Protein AF-A0AB74M6E4-F1 (afdb_monomer_lite)

pLDDT: mean 89.91, std 9.23, range [60.78, 97.25]

Radius of gyration: 11.77 Å; chains: 1; bounding box: 26×28×24 Å

Structure (mmCIF, N/CA/C/O backbone):
data_AF-A0AB74M6E4-F1
#
_entry.id   AF-A0AB74M6E4-F1
#
loop_
_atom_site.group_PDB
_atom_site.id
_atom_site.type_symbol
_atom_site.label_atom_id
_atom_site.label_alt_id
_atom_site.label_comp_id
_atom_site.label_asym_id
_atom_site.label_entity_id
_atom_site.label_seq_id
_atom_site.pdbx_PDB_ins_code
_atom_site.Cartn_x
_atom_site.Cartn_y
_atom_site.Cartn_z
_atom_site.occupancy
_atom_site.B_iso_or_equiv
_atom_site.auth_seq_id
_atom_site.auth_comp_id
_atom_site.auth_asym_id
_atom_site.auth_atom_id
_atom_site.pdbx_PDB_model_num
ATOM 1 N N . LEU A 1 1 ? -8.901 -6.040 -12.230 1.00 60.78 1 LEU A N 1
ATOM 2 C CA . LEU A 1 1 ? -9.590 -4.781 -11.872 1.00 60.78 1 LEU A CA 1
ATOM 3 C C . LEU A 1 1 ? -8.525 -3.806 -11.398 1.00 60.78 1 LEU A C 1
ATOM 5 O O . LEU A 1 1 ? -7.735 -4.194 -10.550 1.00 60.78 1 LEU A O 1
ATOM 9 N N . VAL A 1 2 ? -8.473 -2.600 -11.958 1.00 60.94 2 VAL A N 1
ATOM 10 C CA . VAL A 1 2 ? -7.578 -1.534 -11.485 1.00 60.94 2 VAL A CA 1
ATOM 11 C C . VAL A 1 2 ? -8.467 -0.437 -10.910 1.00 60.94 2 VAL A C 1
ATOM 13 O O . VAL A 1 2 ? -9.379 0.023 -11.594 1.00 60.94 2 VAL A O 1
ATOM 16 N N . LEU A 1 3 ? -8.249 -0.069 -9.646 1.00 64.06 3 LEU A N 1
ATOM 17 C CA . LEU A 1 3 ? -8.989 0.990 -8.958 1.00 64.06 3 LEU A CA 1
ATOM 18 C C . LEU A 1 3 ? -8.056 2.185 -8.749 1.00 64.06 3 LEU A C 1
ATOM 20 O O . LEU A 1 3 ? -6.992 2.034 -8.154 1.00 64.06 3 LEU A O 1
ATOM 24 N N . LEU A 1 4 ? -8.462 3.365 -9.222 1.00 67.50 4 LEU A N 1
ATOM 25 C CA . LEU A 1 4 ? -7.747 4.619 -8.992 1.00 67.50 4 LEU A CA 1
ATOM 26 C C . LEU A 1 4 ? -8.505 5.454 -7.957 1.00 67.50 4 LEU A C 1
ATOM 28 O O . LEU A 1 4 ? -9.632 5.880 -8.203 1.00 67.50 4 LEU A O 1
ATOM 32 N N . GLY A 1 5 ? -7.876 5.703 -6.809 1.00 68.00 5 GLY A N 1
ATOM 33 C CA . GLY A 1 5 ? -8.365 6.640 -5.801 1.00 68.00 5 GLY A CA 1
ATOM 34 C C . GLY A 1 5 ? -7.529 7.916 -5.803 1.00 68.00 5 GLY A C 1
ATOM 35 O O . GLY A 1 5 ? -6.315 7.854 -5.620 1.00 68.00 5 GLY A O 1
ATOM 36 N N . VAL A 1 6 ? -8.167 9.075 -5.977 1.00 74.81 6 VAL A N 1
ATOM 37 C CA . VAL A 1 6 ? -7.516 10.387 -5.837 1.00 74.81 6 VAL A CA 1
ATOM 38 C C . VAL A 1 6 ? -8.041 11.060 -4.579 1.00 74.81 6 VAL A C 1
ATOM 40 O O . VAL A 1 6 ? -9.248 11.165 -4.379 1.00 74.81 6 VAL A O 1
ATOM 43 N N . CYS A 1 7 ? -7.135 11.541 -3.732 1.00 71.12 7 CYS A N 1
ATOM 44 C CA . CYS A 1 7 ? -7.495 12.313 -2.553 1.00 71.12 7 CYS A CA 1
ATOM 45 C C . CYS A 1 7 ? -6.677 13.604 -2.471 1.00 71.12 7 CYS A C 1
ATOM 47 O O . CYS A 1 7 ? -5.455 13.589 -2.630 1.00 71.12 7 CYS A O 1
ATOM 49 N N . THR A 1 8 ? -7.353 14.709 -2.161 1.00 74.50 8 THR A N 1
ATOM 50 C CA . THR A 1 8 ? -6.751 16.006 -1.853 1.00 74.50 8 THR A CA 1
ATOM 51 C C . THR A 1 8 ? -6.907 16.307 -0.356 1.00 74.50 8 THR A C 1
ATOM 53 O O . THR A 1 8 ? -7.945 16.033 0.244 1.00 74.50 8 THR A O 1
ATOM 56 N N . GLY A 1 9 ? -5.853 16.829 0.282 1.00 75.38 9 GLY A N 1
ATOM 57 C CA . GLY A 1 9 ? -5.856 17.186 1.708 1.00 75.38 9 GLY A CA 1
ATOM 58 C C . GLY A 1 9 ? -4.722 16.562 2.529 1.00 75.38 9 GLY A C 1
ATOM 59 O O . GLY A 1 9 ? -3.946 15.735 2.049 1.00 75.38 9 GLY A O 1
ATOM 60 N N . SER A 1 10 ? -4.596 16.991 3.787 1.00 77.69 10 SER A N 1
ATOM 61 C CA . SER A 1 10 ? -3.563 16.502 4.706 1.00 77.69 10 SER A CA 1
ATOM 62 C C . SER A 1 10 ? -3.924 15.131 5.289 1.00 77.69 10 SER A C 1
ATOM 64 O O . SER A 1 10 ? -5.091 14.819 5.516 1.00 77.69 10 SER A O 1
ATOM 66 N N . LYS A 1 11 ? -2.901 14.297 5.537 1.00 82.44 11 LYS A N 1
ATOM 67 C CA . LYS A 1 11 ? -3.034 12.938 6.107 1.00 82.44 11 LYS A CA 1
ATOM 68 C C . LYS A 1 11 ? -3.978 12.004 5.328 1.00 82.44 11 LYS A C 1
ATOM 70 O O . LYS A 1 11 ? -4.492 11.045 5.893 1.00 82.44 11 LYS A O 1
ATOM 75 N N . SER A 1 12 ? -4.181 12.255 4.035 1.00 84.75 12 SER A N 1
ATOM 76 C CA . SER A 1 12 ? -5.093 11.489 3.178 1.00 84.75 12 SER A CA 1
ATOM 77 C C . SER A 1 12 ? -4.819 9.986 3.199 1.00 84.75 12 SER A C 1
ATOM 79 O O . SER A 1 12 ? -5.744 9.208 3.394 1.00 84.75 12 SER A O 1
ATOM 81 N N . VAL A 1 13 ? -3.554 9.570 3.090 1.00 87.50 13 VAL A N 1
ATOM 82 C CA . VAL A 1 13 ? -3.207 8.140 3.114 1.00 87.50 13 VAL A CA 1
ATOM 83 C C . VAL A 1 13 ? -3.617 7.478 4.429 1.00 87.50 13 VAL A C 1
ATOM 85 O O . VAL A 1 13 ? -4.199 6.408 4.401 1.00 87.50 13 VAL A O 1
ATOM 88 N N . GLU A 1 14 ? -3.364 8.116 5.575 1.00 90.19 14 GLU A N 1
ATOM 89 C CA . GLU A 1 14 ? -3.758 7.585 6.891 1.00 90.19 14 GLU A CA 1
ATOM 90 C C . GLU A 1 14 ? -5.284 7.548 7.046 1.00 90.19 14 GLU A C 1
ATOM 92 O O . GLU A 1 14 ? -5.821 6.565 7.546 1.00 90.19 14 GLU A O 1
ATOM 97 N N . ARG A 1 15 ? -5.979 8.588 6.568 1.00 91.19 15 ARG A N 1
ATOM 98 C CA . ARG A 1 15 ? -7.440 8.694 6.641 1.00 91.19 15 ARG A CA 1
ATOM 99 C C . ARG A 1 15 ? -8.151 7.607 5.839 1.00 91.19 15 ARG A C 1
ATOM 101 O O . ARG A 1 15 ? -9.102 7.051 6.359 1.00 91.19 15 ARG A O 1
ATOM 108 N N . TYR A 1 16 ? -7.707 7.349 4.608 1.00 91.25 16 TYR A N 1
ATOM 109 C CA . TYR A 1 16 ? -8.410 6.466 3.668 1.00 91.25 16 TYR A CA 1
ATOM 110 C C . TYR A 1 16 ? -7.850 5.038 3.615 1.00 91.25 16 TYR A C 1
ATOM 112 O O . TYR A 1 16 ? -8.312 4.211 2.827 1.00 91.25 16 TYR A O 1
ATOM 120 N N . LEU A 1 17 ? -6.829 4.726 4.422 1.00 91.81 17 LEU A N 1
ATOM 121 C CA . LEU A 1 17 ? -6.256 3.382 4.473 1.00 91.81 17 LEU A CA 1
ATOM 122 C C . LEU A 1 17 ? -7.295 2.300 4.833 1.00 91.81 17 LEU A C 1
ATOM 124 O O . LEU A 1 17 ? -7.272 1.255 4.179 1.00 91.81 17 LEU A O 1
ATOM 128 N N . PRO A 1 18 ? -8.213 2.499 5.806 1.00 94.12 18 PRO A N 1
ATOM 129 C CA . PRO A 1 18 ? -9.250 1.509 6.115 1.00 94.12 18 PRO A CA 1
ATOM 130 C C . PRO A 1 18 ? -10.165 1.196 4.921 1.00 94.12 18 PRO A C 1
ATOM 132 O O . PRO A 1 18 ? -10.470 0.029 4.654 1.00 94.12 18 PRO A O 1
ATOM 135 N N . GLU A 1 19 ? -10.561 2.216 4.164 1.00 92.56 19 GLU A N 1
ATOM 136 C CA . GLU A 1 19 ? -11.387 2.079 2.966 1.00 92.56 19 GLU A CA 1
ATOM 137 C C . GLU A 1 19 ? -10.627 1.351 1.858 1.00 92.56 19 GLU A C 1
ATOM 139 O O . GLU A 1 19 ? -11.172 0.428 1.254 1.00 92.56 19 GLU A O 1
ATOM 144 N N . VAL A 1 20 ? -9.350 1.687 1.635 1.00 90.81 20 VAL A N 1
ATOM 145 C CA . VAL A 1 20 ? -8.493 0.980 0.668 1.00 90.81 20 VAL A CA 1
ATOM 146 C C . VAL A 1 20 ? -8.399 -0.506 1.009 1.00 90.81 20 VAL A C 1
ATOM 148 O O . VAL A 1 20 ? -8.550 -1.341 0.115 1.00 90.81 20 VAL A O 1
ATOM 151 N N . LYS A 1 21 ? -8.213 -0.863 2.287 1.00 93.69 21 LYS A N 1
ATOM 152 C CA . LYS A 1 21 ? -8.212 -2.271 2.715 1.00 93.69 21 LYS A CA 1
ATOM 153 C C . LYS A 1 21 ? -9.559 -2.938 2.443 1.00 93.69 21 LYS A C 1
ATOM 155 O O . LYS A 1 21 ? -9.608 -3.998 1.827 1.00 93.69 21 LYS A O 1
ATOM 160 N N . THR A 1 22 ? -10.656 -2.291 2.826 1.00 94.62 22 THR A N 1
ATOM 161 C CA . THR A 1 22 ? -12.011 -2.816 2.600 1.00 94.62 22 THR A CA 1
ATOM 162 C C . THR A 1 22 ? -12.262 -3.094 1.117 1.00 94.62 22 THR A C 1
ATOM 164 O O . THR A 1 22 ? -12.647 -4.205 0.752 1.00 94.62 22 THR A O 1
ATOM 167 N N . LEU A 1 23 ? -11.972 -2.122 0.249 1.00 92.31 23 LEU A N 1
ATOM 168 C CA . LEU A 1 23 ? -12.139 -2.252 -1.198 1.00 92.31 23 LEU A CA 1
ATOM 169 C C . LEU A 1 23 ? -11.223 -3.325 -1.790 1.00 92.31 23 LEU A C 1
ATOM 171 O O . LEU A 1 23 ? -11.668 -4.113 -2.622 1.00 92.31 23 LEU A O 1
ATOM 175 N N . THR A 1 24 ? -9.972 -3.402 -1.331 1.00 92.50 24 THR A N 1
ATOM 176 C CA . THR A 1 24 ? -9.029 -4.435 -1.780 1.00 92.50 24 THR A CA 1
ATOM 177 C C . THR A 1 24 ? -9.557 -5.830 -1.451 1.00 92.50 24 THR A C 1
ATOM 179 O O . THR A 1 24 ? -9.537 -6.707 -2.313 1.00 92.50 24 THR A O 1
ATOM 182 N N . ARG A 1 25 ? -10.110 -6.027 -0.247 1.00 94.19 25 ARG A N 1
ATOM 183 C CA . ARG A 1 25 ? -10.690 -7.310 0.166 1.00 94.19 25 ARG A CA 1
ATOM 184 C C . ARG A 1 25 ? -11.935 -7.668 -0.637 1.00 94.19 25 ARG A C 1
ATOM 186 O O . ARG A 1 25 ? -12.066 -8.810 -1.069 1.00 94.19 25 ARG A O 1
ATOM 193 N N . LEU A 1 26 ? -12.826 -6.700 -0.859 1.00 94.38 26 LEU A N 1
ATOM 194 C CA . LEU A 1 26 ? -14.026 -6.883 -1.683 1.00 94.38 26 LEU A CA 1
ATOM 195 C C . LEU A 1 26 ? -13.676 -7.236 -3.135 1.00 94.38 26 LEU A C 1
ATOM 197 O O . LEU A 1 26 ? -14.381 -8.021 -3.759 1.00 94.38 26 LEU A O 1
ATOM 201 N N . ALA A 1 27 ? -12.559 -6.719 -3.647 1.00 91.69 27 ALA A N 1
ATOM 202 C CA . ALA A 1 27 ? -12.022 -7.079 -4.956 1.00 91.69 27 ALA A CA 1
ATOM 203 C C . ALA A 1 27 ? -11.287 -8.441 -4.978 1.00 91.69 27 ALA A C 1
ATOM 205 O O . ALA A 1 27 ? -10.754 -8.822 -6.020 1.00 91.69 27 ALA A O 1
ATOM 206 N N . GLY A 1 28 ? -11.228 -9.170 -3.856 1.00 94.00 28 GLY A N 1
ATOM 207 C CA . GLY A 1 28 ? -10.521 -10.451 -3.727 1.00 94.00 28 GLY A CA 1
ATOM 208 C C . GLY A 1 28 ? -9.001 -10.330 -3.551 1.00 94.00 28 GLY A C 1
ATOM 209 O O . GLY A 1 28 ? -8.295 -11.340 -3.569 1.00 94.00 28 GLY A O 1
ATOM 210 N N . GLY A 1 29 ? -8.480 -9.114 -3.376 1.00 92.56 29 GLY A N 1
ATOM 211 C CA . GLY A 1 29 ? -7.068 -8.854 -3.118 1.00 92.56 29 GLY A CA 1
ATOM 212 C C . GLY A 1 29 ? -6.663 -9.225 -1.690 1.00 92.56 29 GLY A C 1
ATOM 213 O O . GLY A 1 29 ? -7.441 -9.097 -0.747 1.00 92.56 29 GLY A O 1
ATOM 214 N N . ARG A 1 30 ? -5.413 -9.674 -1.525 1.00 94.81 30 ARG A N 1
ATOM 215 C CA . ARG A 1 30 ? -4.817 -9.986 -0.207 1.00 94.81 30 ARG A CA 1
ATOM 216 C C . ARG A 1 30 ? -3.890 -8.891 0.316 1.00 94.81 30 ARG A C 1
ATOM 218 O O . ARG A 1 30 ? -3.495 -8.907 1.478 1.00 94.81 30 ARG A O 1
ATOM 225 N N . TRP A 1 31 ? -3.505 -7.972 -0.558 1.00 94.88 31 TRP A N 1
ATOM 226 C CA . TRP A 1 31 ? -2.580 -6.894 -0.260 1.00 94.88 31 TRP A CA 1
ATOM 227 C C . TRP A 1 31 ? -2.783 -5.743 -1.243 1.00 94.88 31 TRP A C 1
ATOM 229 O O . TRP A 1 31 ? -3.356 -5.932 -2.317 1.00 94.88 31 TRP A O 1
ATOM 239 N N . ALA A 1 32 ? -2.309 -4.563 -0.855 1.00 92.94 32 ALA A N 1
ATOM 240 C CA . ALA A 1 32 ? -2.273 -3.367 -1.687 1.00 92.94 32 ALA A CA 1
ATOM 241 C C . ALA A 1 32 ? -0.851 -2.793 -1.712 1.00 92.94 32 ALA A C 1
ATOM 243 O O . ALA A 1 32 ? -0.149 -2.842 -0.699 1.00 92.94 32 ALA A O 1
ATOM 244 N N . GLU A 1 33 ? -0.439 -2.248 -2.854 1.00 94.12 33 GLU A N 1
ATOM 245 C CA . GLU A 1 33 ? 0.832 -1.537 -3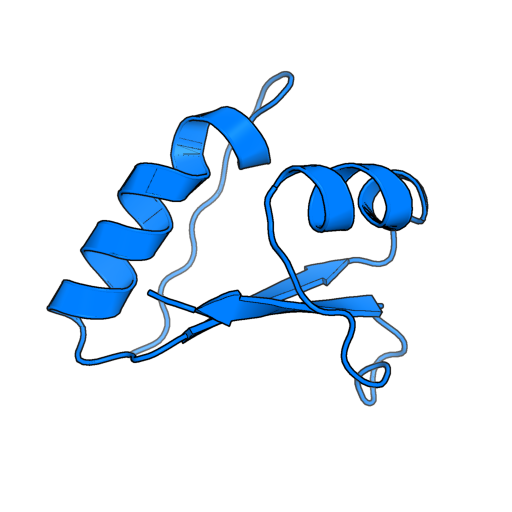.012 1.00 94.12 33 GLU A CA 1
ATOM 246 C C . GLU A 1 33 ? 0.611 -0.037 -3.200 1.00 94.12 33 GLU A C 1
ATOM 248 O O . GLU A 1 33 ? -0.345 0.411 -3.835 1.00 94.12 33 GLU A O 1
ATOM 253 N N . PHE A 1 34 ? 1.517 0.742 -2.620 1.00 92.56 34 PHE A N 1
ATOM 254 C CA . PHE A 1 34 ? 1.584 2.184 -2.756 1.00 92.56 34 PHE A CA 1
ATOM 255 C C . PHE A 1 34 ? 2.935 2.567 -3.354 1.00 92.56 34 PHE A C 1
ATOM 257 O O . PHE A 1 34 ? 3.979 2.315 -2.749 1.00 92.56 34 PHE A O 1
ATOM 264 N N . HIS A 1 35 ? 2.894 3.191 -4.528 1.00 93.62 35 HIS A N 1
ATOM 265 C CA . HIS A 1 35 ? 4.065 3.616 -5.287 1.00 93.62 35 HIS A CA 1
ATOM 266 C C . HIS A 1 35 ? 4.252 5.121 -5.113 1.00 93.62 35 HIS A C 1
ATOM 268 O O . HIS A 1 35 ? 3.316 5.908 -5.285 1.00 93.62 35 HIS A O 1
ATOM 274 N N . THR A 1 36 ? 5.450 5.557 -4.725 1.00 92.31 36 THR A N 1
ATOM 275 C CA . THR A 1 36 ? 5.720 6.984 -4.535 1.00 92.31 36 THR A CA 1
ATOM 276 C C . THR A 1 36 ? 7.184 7.350 -4.733 1.00 92.31 36 THR A C 1
ATOM 278 O O . THR A 1 36 ? 8.083 6.647 -4.294 1.00 92.31 36 THR A O 1
ATOM 281 N 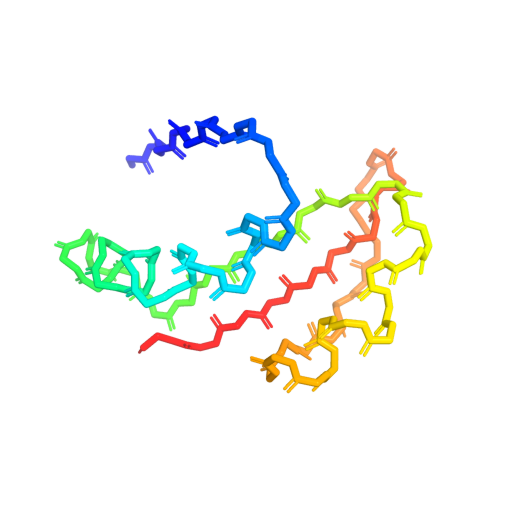N . ALA A 1 37 ? 7.434 8.519 -5.324 1.00 94.38 37 ALA A N 1
ATOM 282 C CA . ALA A 1 37 ? 8.764 9.131 -5.357 1.00 94.38 37 ALA A CA 1
ATOM 283 C C . ALA A 1 37 ? 9.053 9.957 -4.081 1.00 94.38 37 ALA A C 1
ATOM 285 O O . ALA A 1 37 ? 10.168 10.431 -3.852 1.00 94.38 37 ALA A O 1
ATOM 286 N N . ARG A 1 38 ? 8.048 10.168 -3.212 1.00 90.75 38 ARG A N 1
ATOM 287 C CA . ARG A 1 38 ? 8.164 11.049 -2.039 1.00 90.75 38 ARG A CA 1
ATOM 288 C C . ARG A 1 38 ? 8.784 10.317 -0.850 1.00 90.75 38 ARG A C 1
ATOM 290 O O . ARG A 1 38 ? 8.106 9.587 -0.129 1.00 90.75 38 ARG A O 1
ATOM 297 N N . ARG A 1 39 ? 10.052 10.619 -0.552 1.00 91.88 39 ARG A N 1
ATOM 298 C CA . ARG A 1 39 ? 10.808 10.019 0.573 1.00 91.88 39 ARG A CA 1
ATOM 299 C C . ARG A 1 39 ? 10.153 10.199 1.946 1.00 91.88 39 ARG A C 1
ATOM 301 O O . ARG A 1 39 ? 10.357 9.377 2.835 1.00 91.88 39 ARG A O 1
ATOM 308 N N . GLY A 1 40 ? 9.323 11.231 2.122 1.00 89.38 40 GLY A N 1
ATOM 309 C CA . GLY A 1 40 ? 8.558 11.448 3.356 1.00 89.38 40 GLY A CA 1
ATOM 310 C C . GLY A 1 40 ? 7.656 10.267 3.740 1.00 89.38 40 GLY A C 1
ATOM 311 O O . GLY A 1 40 ? 7.372 10.079 4.924 1.00 89.38 40 GLY A O 1
ATOM 312 N N . PHE A 1 41 ? 7.266 9.434 2.768 1.00 91.81 41 PHE A N 1
ATOM 313 C CA . PHE A 1 41 ? 6.444 8.260 3.023 1.00 91.81 41 PHE A CA 1
ATOM 314 C C . PHE A 1 41 ? 7.194 7.126 3.729 1.00 91.81 41 PHE A C 1
ATOM 316 O O . PHE A 1 41 ? 6.550 6.338 4.400 1.00 91.81 41 PHE A O 1
ATOM 323 N N . ILE A 1 42 ? 8.531 7.068 3.692 1.00 93.75 42 ILE A N 1
ATOM 324 C CA . ILE A 1 42 ? 9.298 5.973 4.321 1.00 93.75 42 ILE A CA 1
ATOM 325 C C . ILE A 1 42 ? 8.953 5.835 5.814 1.00 93.75 42 ILE A C 1
ATOM 327 O O . ILE A 1 42 ? 8.650 4.747 6.301 1.00 93.75 42 ILE A O 1
ATOM 331 N N . ARG A 1 43 ? 8.947 6.959 6.546 1.00 93.88 43 ARG A N 1
ATOM 332 C CA . ARG A 1 43 ? 8.604 6.970 7.980 1.00 93.88 43 ARG A CA 1
ATOM 333 C C . ARG A 1 43 ? 7.110 6.763 8.219 1.00 93.88 43 ARG A C 1
ATOM 335 O O . ARG A 1 43 ? 6.732 6.083 9.169 1.00 93.88 43 ARG A O 1
ATOM 342 N N . LEU A 1 44 ? 6.267 7.352 7.369 1.00 92.50 44 LEU A N 1
ATOM 343 C CA . LEU A 1 44 ? 4.815 7.250 7.493 1.00 92.50 44 LEU A CA 1
ATOM 344 C C . LEU A 1 44 ? 4.323 5.824 7.216 1.00 92.50 44 LEU A C 1
ATOM 346 O O . LEU A 1 44 ? 3.587 5.282 8.029 1.00 92.50 44 LEU A O 1
ATOM 350 N N . GLY A 1 45 ? 4.763 5.213 6.119 1.00 93.94 45 GLY A N 1
ATOM 351 C CA . GLY A 1 45 ? 4.412 3.856 5.714 1.00 93.94 45 GLY A CA 1
ATOM 352 C C . GLY A 1 45 ? 4.722 2.847 6.812 1.00 93.94 45 GLY A C 1
ATOM 353 O O . GLY A 1 45 ? 3.833 2.102 7.209 1.00 93.94 45 GLY A O 1
ATOM 354 N N . LYS A 1 46 ? 5.922 2.916 7.408 1.00 94.75 46 LYS A N 1
ATOM 355 C CA . LYS A 1 46 ? 6.281 2.069 8.556 1.00 94.75 46 LYS A CA 1
ATOM 356 C C . LYS A 1 46 ? 5.308 2.235 9.733 1.00 94.75 46 LYS A C 1
ATOM 358 O O . LYS A 1 46 ? 4.883 1.242 10.310 1.00 94.75 46 LYS A O 1
ATOM 363 N N . ARG A 1 47 ? 4.922 3.474 10.076 1.00 95.19 47 ARG A N 1
ATOM 364 C CA . ARG A 1 47 ? 3.938 3.756 11.145 1.00 95.19 47 ARG A CA 1
ATOM 365 C C . ARG A 1 47 ? 2.548 3.196 10.825 1.00 95.19 47 ARG A C 1
ATOM 367 O O . ARG A 1 47 ? 1.834 2.806 11.738 1.00 95.19 47 ARG A O 1
ATOM 374 N N . LEU A 1 48 ? 2.176 3.166 9.548 1.00 94.75 48 LEU A N 1
ATOM 375 C CA . LEU A 1 48 ? 0.886 2.665 9.069 1.00 94.75 48 LEU A CA 1
ATOM 376 C C . LEU A 1 48 ? 0.877 1.148 8.799 1.00 94.75 48 LEU A C 1
ATOM 378 O O . LEU A 1 48 ? -0.148 0.616 8.381 1.00 94.75 48 LEU A O 1
ATOM 3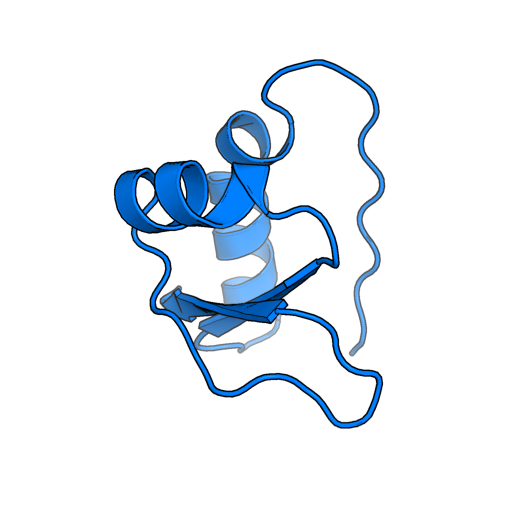82 N N . GLY A 1 49 ? 1.991 0.447 9.038 1.00 96.00 49 GLY A N 1
ATOM 383 C CA . GLY A 1 49 ? 2.095 -1.003 8.854 1.00 96.00 49 GLY A CA 1
ATOM 384 C C . GLY A 1 49 ? 2.385 -1.446 7.419 1.00 96.00 49 GLY A C 1
ATOM 385 O O . GLY A 1 49 ? 2.154 -2.606 7.091 1.00 96.00 49 GLY A O 1
ATOM 386 N N . PHE A 1 50 ? 2.879 -0.547 6.565 1.00 97.00 50 PHE A N 1
ATOM 387 C CA . PHE A 1 50 ? 3.425 -0.940 5.271 1.00 97.00 50 PHE A CA 1
ATOM 388 C C . PHE A 1 50 ? 4.802 -1.589 5.430 1.00 97.00 50 PHE A C 1
ATOM 390 O O . PHE A 1 50 ? 5.655 -1.115 6.187 1.00 97.00 50 PHE A O 1
ATOM 397 N N . GLU A 1 51 ? 5.036 -2.615 4.628 1.00 97.25 51 GLU A N 1
ATOM 398 C CA . GLU A 1 51 ? 6.327 -3.236 4.390 1.00 97.25 51 GLU A CA 1
ATOM 399 C C . GLU A 1 51 ? 6.985 -2.613 3.153 1.00 97.25 51 GLU A C 1
ATOM 401 O O . GLU A 1 51 ? 6.327 -2.312 2.155 1.00 97.25 51 GLU A O 1
ATOM 406 N N . ARG A 1 52 ? 8.299 -2.396 3.213 1.00 96.12 52 ARG A N 1
ATOM 407 C CA . ARG A 1 52 ? 9.061 -1.826 2.103 1.00 96.12 52 ARG A CA 1
ATOM 408 C C . ARG A 1 52 ? 9.473 -2.925 1.127 1.00 96.12 52 ARG A C 1
ATOM 410 O O . ARG A 1 52 ? 10.215 -3.818 1.515 1.00 96.12 52 ARG A O 1
ATOM 417 N N . MET A 1 53 ? 9.034 -2.818 -0.122 1.00 97.00 53 MET A N 1
ATOM 418 C CA . MET A 1 53 ? 9.420 -3.709 -1.224 1.00 97.00 53 MET A CA 1
ATOM 419 C 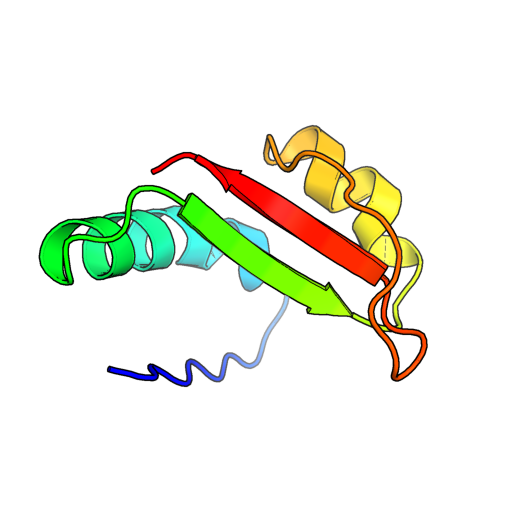C . MET A 1 53 ? 10.608 -3.115 -2.007 1.00 97.00 53 MET A C 1
ATOM 421 O O . MET A 1 53 ? 10.958 -1.956 -1.752 1.00 97.00 53 MET A O 1
ATOM 425 N N . PRO A 1 54 ? 11.235 -3.854 -2.944 1.00 96.75 54 PRO A N 1
ATOM 426 C CA . PRO A 1 54 ? 12.138 -3.268 -3.939 1.00 96.75 54 PRO A CA 1
ATOM 427 C C . PRO A 1 54 ? 11.476 -2.118 -4.709 1.00 96.75 54 PRO A C 1
ATOM 429 O O . PRO A 1 54 ? 10.251 -2.061 -4.801 1.00 96.75 54 PRO A O 1
ATOM 432 N N . ASP A 1 55 ? 12.280 -1.188 -5.221 1.00 96.12 55 ASP A N 1
ATOM 433 C CA . ASP A 1 55 ? 11.776 -0.150 -6.129 1.00 96.12 55 ASP A CA 1
ATOM 434 C C . ASP A 1 55 ? 11.233 -0.785 -7.406 1.00 96.12 55 ASP A C 1
ATOM 436 O O . ASP A 1 55 ? 11.712 -1.843 -7.823 1.00 96.12 55 ASP A O 1
ATOM 440 N N . ASP A 1 56 ? 10.213 -0.162 -7.992 1.00 95.38 56 ASP A N 1
ATOM 441 C CA . ASP A 1 56 ? 9.712 -0.600 -9.290 1.00 95.38 56 ASP A CA 1
ATOM 442 C C . ASP A 1 56 ? 10.650 -0.167 -10.427 1.00 95.38 56 ASP A C 1
ATOM 444 O O . ASP A 1 56 ? 11.633 0.553 -10.228 1.00 95.38 56 ASP A O 1
ATOM 448 N N . GLU A 1 57 ? 10.353 -0.641 -11.635 1.00 95.19 57 GLU A N 1
ATOM 449 C CA . GLU A 1 57 ? 11.165 -0.399 -12.833 1.00 95.19 57 GLU A CA 1
ATOM 450 C C . GLU A 1 57 ? 11.232 1.088 -13.220 1.00 95.19 57 GLU A C 1
ATOM 452 O O . GLU A 1 57 ? 12.208 1.524 -13.830 1.00 95.19 57 GLU A O 1
ATOM 457 N N . ASP A 1 58 ? 10.243 1.878 -12.795 1.00 93.94 58 ASP A N 1
ATOM 458 C CA . ASP A 1 58 ? 10.159 3.322 -13.023 1.00 93.94 58 ASP A CA 1
ATOM 459 C C . ASP A 1 58 ? 10.864 4.139 -11.915 1.00 93.94 58 ASP A C 1
ATOM 461 O O . ASP A 1 58 ? 10.874 5.375 -11.939 1.00 93.94 58 ASP A O 1
ATOM 465 N N . GLY A 1 59 ? 11.481 3.467 -10.935 1.00 92.75 59 GLY A N 1
ATOM 466 C CA . GLY A 1 59 ? 12.232 4.086 -9.842 1.00 92.75 59 GLY A CA 1
ATOM 467 C C . GLY A 1 59 ? 11.364 4.638 -8.708 1.00 92.75 59 GLY A C 1
ATOM 468 O O . GLY A 1 59 ? 11.840 5.452 -7.904 1.00 92.75 59 GLY A O 1
ATOM 469 N N . PHE A 1 60 ? 10.096 4.230 -8.609 1.00 95.94 60 PHE A N 1
ATOM 470 C CA . PHE A 1 60 ? 9.261 4.551 -7.459 1.00 95.94 60 PHE A CA 1
ATOM 471 C C . PHE A 1 60 ? 9.554 3.620 -6.292 1.00 95.94 60 PHE A C 1
ATOM 473 O O . PHE A 1 60 ? 9.777 2.418 -6.422 1.00 95.94 60 PHE A O 1
ATOM 480 N N . MET A 1 61 ? 9.450 4.194 -5.097 1.00 96.88 61 MET A N 1
ATOM 481 C CA . MET A 1 61 ? 9.464 3.417 -3.874 1.00 96.88 61 MET A CA 1
ATOM 482 C C . MET A 1 61 ? 8.124 2.708 -3.707 1.00 96.88 61 MET A C 1
ATOM 484 O O . MET A 1 61 ? 7.077 3.362 -3.676 1.00 96.88 61 MET A O 1
ATOM 488 N N . VAL A 1 62 ? 8.179 1.392 -3.535 1.00 96.75 62 VAL A N 1
ATOM 489 C CA . VAL A 1 62 ? 7.019 0.512 -3.399 1.00 96.75 62 VAL A CA 1
ATOM 490 C C . VAL A 1 62 ? 6.834 0.092 -1.945 1.00 96.75 62 VAL A C 1
ATOM 492 O O . VAL A 1 62 ? 7.759 -0.378 -1.273 1.00 96.75 62 VAL A O 1
ATOM 495 N N . PHE A 1 63 ? 5.611 0.252 -1.452 1.00 96.44 63 PHE A N 1
ATOM 496 C CA . PHE A 1 63 ? 5.216 -0.097 -0.094 1.00 96.44 63 PHE A CA 1
ATOM 497 C C . PHE A 1 63 ? 3.993 -1.006 -0.138 1.00 96.44 63 PHE A C 1
ATOM 499 O O . PHE A 1 63 ? 2.947 -0.593 -0.632 1.00 96.44 63 PHE A O 1
ATOM 506 N N . ARG A 1 64 ? 4.090 -2.213 0.418 1.00 96.62 64 ARG A N 1
ATOM 507 C CA . ARG A 1 64 ? 2.997 -3.190 0.453 1.00 96.62 64 ARG A CA 1
ATOM 508 C C . ARG A 1 64 ? 2.326 -3.210 1.818 1.00 96.62 64 ARG A C 1
ATOM 510 O O . ARG A 1 64 ? 2.996 -3.121 2.839 1.00 96.62 64 ARG A O 1
ATOM 517 N N . ILE A 1 65 ? 1.010 -3.375 1.858 1.00 96.31 65 ILE A N 1
ATOM 518 C CA . ILE A 1 65 ? 0.271 -3.618 3.098 1.00 96.31 65 ILE A CA 1
ATOM 519 C C . ILE A 1 65 ? -0.705 -4.777 2.929 1.00 96.31 65 ILE A C 1
ATOM 521 O O . ILE A 1 65 ? -1.405 -4.873 1.921 1.00 96.31 65 ILE A O 1
ATOM 525 N N . ALA A 1 66 ? -0.756 -5.653 3.930 1.00 95.50 66 ALA A N 1
ATOM 526 C CA . ALA A 1 66 ? -1.7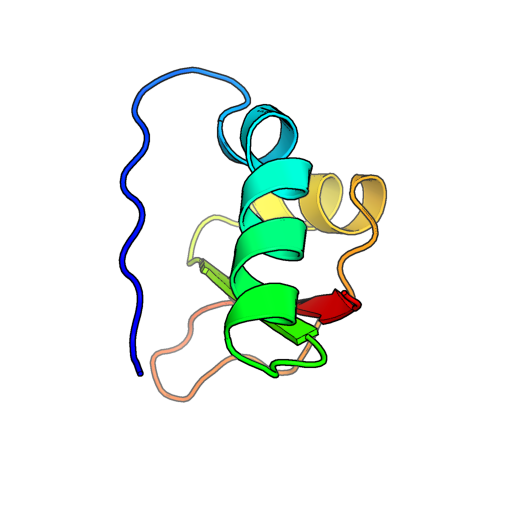23 -6.742 3.984 1.00 95.50 66 ALA A CA 1
ATOM 527 C C . ALA A 1 66 ? -3.132 -6.231 4.334 1.00 95.50 66 ALA A C 1
ATOM 529 O O . ALA A 1 66 ? -3.303 -5.252 5.084 1.00 95.50 66 ALA A O 1
ATOM 530 N N . VAL A 1 67 ? -4.129 -6.925 3.785 1.00 92.69 67 VAL A N 1
ATOM 531 C CA . VAL A 1 67 ? -5.556 -6.591 3.856 1.00 92.69 67 VAL A CA 1
ATOM 532 C C . VAL A 1 67 ? -6.354 -7.681 4.559 1.00 92.69 67 VAL A C 1
ATOM 534 O O . VAL A 1 67 ? -6.168 -8.875 4.237 1.00 92.69 67 VAL A O 1
#

Organism: Escherichia coli (NCBI:txid562)

Secondary structure (DSSP, 8-state):
--------STTHHHHHHHHH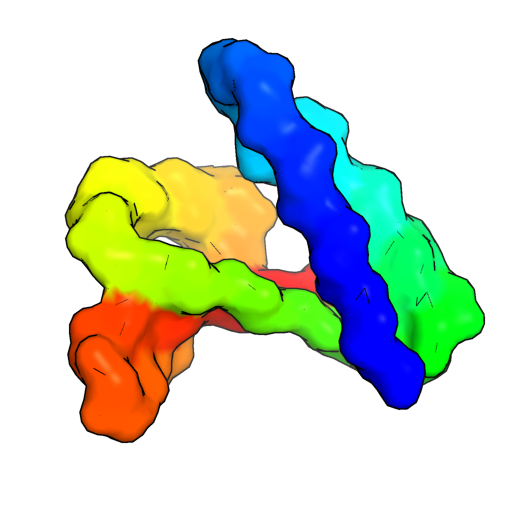HHHHHHTT-SEEEEEES-TTHHHHHHHTTPEEPPPPTTS-EEEEEE-

Sequence (67 aa):
LVLLGVCTGSKSVERYLPEVKTLTRLAGGRWAEFHTARRGFIRLGKRLGFERMPDDEDGFMVFRIAV

Foldseek 3Di:
DDDDDDDDDPPVCVVCVVVVQVVCVVVVHFKDKDWAPDPVCVVVLVVSAWDWDDADPVRTTITMHGD